Protein AF-A0A9F2R7I6-F1 (afdb_monomer_lite)

pLDDT: mean 77.16, std 13.17, range [38.62, 95.06]

Sequence (92 aa):
MYNVEFEDGSQIATKREELYTLDEELPKRVRARFSTASDMRFEDTFYGADIIQGQKKRQRVLSSRFKNEYVDDPGYRSFLKASFQKKCQKGL

Radius of gyration: 24.86 Å; chains: 1; bounding box: 58×31×45 Å

Secondary structure (DSSP, 8-state):
-EEEE-TTS-EEEE-GGG---TTS---HHHHTT--GGGS-TTHHHHT-HHHHHH------PPPGGGTTSGGG-HHHHHHHHHHT--------

Organism: Python bivittatus (NCBI:txid176946)

Structure (mmCIF, N/CA/C/O backbone):
data_AF-A0A9F2R7I6-F1
#
_entry.id   AF-A0A9F2R7I6-F1
#
loop_
_atom_site.group_PDB
_atom_site.id
_atom_site.type_symbol
_atom_site.label_atom_id
_atom_site.label_alt_id
_atom_site.label_comp_id
_atom_site.label_asym_id
_atom_site.label_entity_id
_atom_site.label_seq_id
_atom_site.pdbx_PDB_ins_code
_atom_site.Cartn_x
_atom_site.Cartn_y
_atom_site.Cartn_z
_atom_site.occupancy
_atom_site.B_iso_or_equiv
_atom_site.auth_seq_id
_atom_site.auth_comp_id
_atom_site.auth_asym_id
_atom_site.auth_atom_id
_atom_site.pdbx_PDB_model_num
ATOM 1 N N . MET A 1 1 ? -16.599 -11.840 24.376 1.00 87.25 1 MET A N 1
ATOM 2 C CA . MET A 1 1 ? -15.578 -12.305 23.415 1.00 87.25 1 MET A CA 1
ATOM 3 C C . MET A 1 1 ? -16.276 -12.454 22.081 1.00 87.25 1 MET A C 1
ATOM 5 O O . MET A 1 1 ? -17.366 -13.010 22.075 1.00 87.25 1 MET A O 1
ATOM 9 N N . TYR A 1 2 ? -15.707 -11.901 21.018 1.00 92.94 2 TYR A N 1
ATOM 10 C CA . TYR A 1 2 ? -16.234 -11.966 19.656 1.00 92.94 2 TYR A CA 1
ATOM 11 C C . TYR A 1 2 ? -15.227 -12.716 18.791 1.00 92.94 2 TYR A C 1
ATOM 13 O O . TYR A 1 2 ? -14.034 -12.439 18.891 1.00 92.94 2 TYR A O 1
ATOM 21 N N . ASN A 1 3 ? -15.705 -13.645 17.965 1.00 93.62 3 ASN A N 1
ATOM 22 C CA . ASN A 1 3 ? -14.885 -14.298 16.950 1.00 93.62 3 ASN A CA 1
ATOM 23 C C . ASN A 1 3 ? -15.088 -13.559 15.629 1.00 93.62 3 ASN A C 1
ATOM 25 O O . ASN A 1 3 ? -16.223 -13.419 15.175 1.00 93.62 3 ASN A O 1
ATOM 29 N N . VAL A 1 4 ? -13.997 -13.068 15.053 1.00 92.44 4 VAL A N 1
ATOM 30 C CA . VAL A 1 4 ? -13.973 -12.366 13.770 1.00 92.44 4 VAL A CA 1
ATOM 31 C C . VAL A 1 4 ? -13.322 -13.280 12.747 1.00 92.44 4 VAL A C 1
ATOM 33 O O . VAL A 1 4 ? -12.237 -13.796 13.004 1.00 92.44 4 VAL A O 1
ATOM 36 N N . GLU A 1 5 ? -13.990 -13.476 11.616 1.00 94.88 5 GLU A N 1
ATOM 37 C CA . GLU A 1 5 ? -13.483 -14.209 10.457 1.00 94.88 5 GLU A CA 1
ATOM 38 C C . GLU A 1 5 ? -13.137 -13.209 9.352 1.00 94.88 5 GLU A C 1
ATOM 40 O O . GLU A 1 5 ? -13.936 -12.325 9.034 1.00 94.88 5 GLU A O 1
ATOM 45 N N . PHE A 1 6 ? -11.926 -13.312 8.815 1.00 93.19 6 PHE A N 1
ATOM 46 C CA . PHE A 1 6 ? -11.432 -12.467 7.733 1.00 93.19 6 PHE A CA 1
ATOM 47 C C . PHE A 1 6 ? -11.626 -13.156 6.375 1.00 93.19 6 PHE A C 1
ATOM 49 O O . PHE A 1 6 ? -11.850 -14.362 6.297 1.00 93.19 6 PHE A O 1
ATOM 56 N N . GLU A 1 7 ? -11.523 -12.393 5.284 1.00 93.50 7 GLU A N 1
ATOM 57 C CA . GLU A 1 7 ? -11.749 -12.896 3.917 1.00 93.50 7 GLU A CA 1
ATOM 58 C C . GLU A 1 7 ? -10.799 -14.033 3.499 1.00 93.50 7 GLU A C 1
ATOM 60 O O . GLU A 1 7 ? -11.137 -14.838 2.636 1.00 93.50 7 GLU A O 1
ATOM 65 N N . ASP A 1 8 ? -9.624 -14.130 4.121 1.00 92.50 8 ASP A N 1
ATOM 66 C CA . ASP A 1 8 ? -8.653 -15.208 3.910 1.00 92.50 8 ASP A CA 1
ATOM 67 C C . ASP A 1 8 ? -8.982 -16.495 4.696 1.00 92.50 8 ASP A C 1
ATOM 69 O O . ASP A 1 8 ? -8.226 -17.467 4.642 1.00 92.50 8 ASP A O 1
ATOM 73 N N . GLY A 1 9 ? -10.104 -16.512 5.425 1.00 92.00 9 GLY A N 1
ATOM 74 C CA . GLY A 1 9 ? -10.537 -17.607 6.2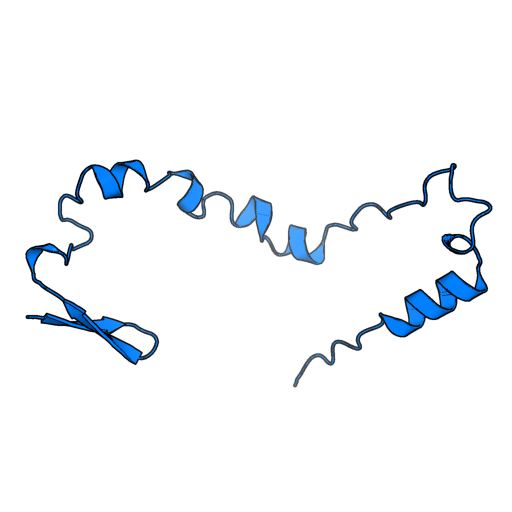94 1.00 92.00 9 GLY A CA 1
ATOM 75 C C . GLY A 1 9 ? -9.813 -17.649 7.641 1.00 92.00 9 GLY A C 1
ATOM 76 O O . GLY A 1 9 ? -10.011 -18.587 8.417 1.00 92.00 9 GLY A O 1
ATOM 77 N N . SER A 1 10 ? -8.960 -16.665 7.945 1.00 93.12 10 SER A N 1
ATOM 78 C CA . SER A 1 10 ? -8.339 -16.558 9.263 1.00 93.12 10 SER A CA 1
ATOM 79 C C . SER A 1 10 ? -9.359 -16.092 10.306 1.00 93.12 10 SER A C 1
ATOM 81 O O . SER A 1 10 ? -10.271 -15.319 10.011 1.00 93.12 10 SER A O 1
ATOM 83 N N . GLN A 1 11 ? -9.226 -16.580 11.544 1.00 95.06 11 GLN A N 1
ATOM 84 C CA . GLN A 1 11 ? -10.145 -16.251 12.637 1.00 95.06 11 GLN A CA 1
ATOM 85 C C . GLN A 1 11 ? -9.391 -15.728 13.861 1.00 95.06 11 GLN A C 1
ATOM 87 O O . GLN A 1 11 ? -8.344 -16.262 14.233 1.00 95.06 11 GLN A O 1
ATOM 92 N N . ILE A 1 12 ? -9.937 -14.699 14.516 1.00 94.06 12 ILE A N 1
ATOM 93 C CA . ILE A 1 12 ? -9.378 -14.110 15.740 1.00 94.06 12 ILE A CA 1
ATOM 94 C C . ILE A 1 12 ? -10.461 -13.880 16.799 1.00 94.06 12 ILE A C 1
ATOM 96 O O . ILE A 1 12 ? -11.563 -13.422 16.497 1.00 94.06 12 ILE A O 1
ATOM 100 N N . ALA A 1 13 ? -10.143 -14.197 18.056 1.00 93.94 13 ALA A N 1
ATOM 101 C CA . ALA A 1 13 ? -11.010 -13.933 19.201 1.00 93.94 13 ALA A CA 1
ATOM 102 C C . ALA A 1 13 ? -10.603 -12.617 19.883 1.00 93.94 13 ALA A C 1
ATOM 104 O O . ALA A 1 13 ? -9.500 -12.501 20.422 1.00 93.94 13 ALA A O 1
ATOM 105 N N . THR A 1 14 ? -11.499 -11.632 19.885 1.00 92.62 14 THR A N 1
ATOM 106 C CA . THR A 1 14 ? -11.213 -10.254 20.315 1.00 92.62 14 THR A CA 1
ATOM 107 C C . THR A 1 14 ? -12.340 -9.695 21.197 1.00 92.62 14 THR A C 1
ATOM 109 O O . THR A 1 14 ? -13.468 -10.200 21.233 1.00 92.62 14 THR A O 1
ATOM 112 N N . LYS A 1 15 ? -12.050 -8.660 21.992 1.00 93.19 15 LYS A N 1
ATOM 113 C CA . LYS A 1 15 ? -13.051 -7.966 22.823 1.00 93.19 15 LYS A CA 1
ATOM 114 C C . LYS A 1 15 ? -13.835 -6.938 22.001 1.00 93.19 15 LYS A C 1
ATOM 116 O O . LYS A 1 15 ? -13.310 -6.384 21.046 1.00 93.19 15 LYS A O 1
ATOM 121 N N . ARG A 1 16 ? -15.069 -6.610 22.418 1.00 90.00 16 ARG A N 1
ATOM 122 C CA . ARG A 1 16 ? -15.899 -5.588 21.735 1.00 90.00 16 ARG A CA 1
ATOM 123 C C . ARG A 1 16 ? -15.235 -4.216 21.683 1.00 90.00 16 ARG A C 1
ATOM 125 O O . ARG A 1 16 ? -15.431 -3.498 20.715 1.00 90.00 16 ARG A O 1
ATOM 132 N N . GLU A 1 17 ? -14.483 -3.873 22.723 1.00 87.38 17 GLU A N 1
ATOM 133 C CA . GLU A 1 17 ? -13.810 -2.576 22.876 1.00 87.38 17 GLU A CA 1
ATOM 134 C C . GLU A 1 17 ? -12.684 -2.355 21.860 1.00 87.38 17 GLU A C 1
ATOM 136 O O . GLU A 1 17 ? -12.287 -1.219 21.630 1.00 87.38 17 GLU A O 1
ATOM 141 N N . GLU A 1 18 ? -12.173 -3.433 21.262 1.00 85.50 18 GLU A N 1
ATOM 142 C CA . GLU A 1 18 ? -11.082 -3.410 20.284 1.00 85.50 18 GLU A CA 1
ATOM 143 C C . GLU A 1 18 ? -11.593 -3.523 18.836 1.00 85.50 18 GLU A C 1
ATOM 145 O O . GLU A 1 18 ? -10.818 -3.354 17.896 1.00 85.50 18 GLU A O 1
ATOM 150 N N . LEU A 1 19 ? -12.889 -3.800 18.647 1.00 88.56 19 LEU A N 1
ATOM 151 C CA . LEU A 1 19 ? -13.535 -3.907 17.341 1.00 88.56 19 LEU A CA 1
ATOM 152 C C . LEU A 1 19 ? -14.254 -2.600 17.017 1.00 88.56 19 LEU A C 1
ATOM 154 O O . LEU A 1 19 ? -15.144 -2.190 17.762 1.00 88.56 19 LEU A O 1
ATOM 158 N N . TYR A 1 20 ? -13.892 -1.995 15.889 1.00 87.31 20 TYR A N 1
ATOM 159 C CA . TYR A 1 20 ? -14.472 -0.745 15.404 1.00 87.31 20 TYR A CA 1
ATOM 160 C C . TYR A 1 20 ? -15.087 -0.953 14.027 1.00 87.31 20 TYR A C 1
ATOM 162 O O . TYR A 1 20 ? -14.494 -1.619 13.174 1.00 87.31 20 TYR A O 1
ATOM 170 N N . THR A 1 21 ? -16.256 -0.366 13.797 1.00 86.25 21 THR A N 1
ATOM 171 C CA . THR A 1 21 ? -16.830 -0.266 12.450 1.00 86.25 21 THR A CA 1
ATOM 172 C C . THR A 1 21 ? -16.260 0.939 11.704 1.00 86.25 21 THR A C 1
ATOM 174 O O . THR A 1 21 ? -15.668 1.837 12.302 1.00 86.25 21 THR A O 1
ATOM 177 N N . LEU A 1 22 ? -16.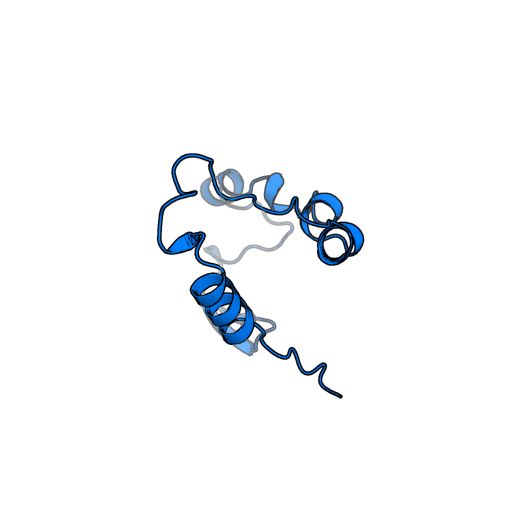456 0.981 10.384 1.00 80.94 22 LEU A N 1
ATOM 178 C CA . LEU A 1 22 ? -15.995 2.093 9.542 1.00 80.94 22 LEU A CA 1
ATOM 179 C C . LEU A 1 22 ? -16.591 3.451 9.959 1.00 80.94 22 LEU A C 1
ATOM 181 O O . LEU A 1 22 ? -15.917 4.471 9.834 1.00 80.94 22 LEU A O 1
ATOM 185 N N . ASP A 1 23 ? -17.810 3.447 10.505 1.00 82.00 23 ASP A N 1
ATOM 186 C CA . ASP A 1 23 ? -18.521 4.654 10.951 1.00 82.00 23 ASP A CA 1
ATOM 187 C C . ASP A 1 23 ? -18.230 5.053 12.412 1.00 82.00 23 ASP A C 1
ATOM 189 O O . ASP A 1 23 ? -18.631 6.128 12.859 1.00 82.00 23 ASP A O 1
ATOM 193 N N . GLU A 1 24 ? -17.556 4.198 13.187 1.00 85.25 24 GLU A N 1
ATOM 194 C CA . GLU A 1 24 ? -17.271 4.445 14.605 1.00 85.25 24 GLU A CA 1
ATOM 195 C C . GLU A 1 24 ? -16.007 5.309 14.793 1.00 85.25 24 GLU A C 1
ATOM 197 O O . GLU A 1 24 ? -15.059 5.307 14.001 1.00 85.25 24 GLU A O 1
ATOM 202 N N . GLU A 1 25 ? -15.957 6.075 15.890 1.00 83.50 25 GLU A N 1
ATOM 203 C CA . GLU A 1 25 ? -14.801 6.914 16.193 1.00 83.50 25 GLU A CA 1
ATOM 204 C C . GLU A 1 25 ? -13.590 6.085 16.647 1.00 83.50 25 GLU A C 1
ATOM 206 O O . GLU A 1 25 ? -13.482 5.654 17.793 1.00 83.50 25 GLU A O 1
ATOM 211 N N . LEU A 1 26 ? -12.640 5.905 15.726 1.00 84.88 26 LEU A N 1
ATOM 212 C CA . LEU A 1 26 ? -11.378 5.222 16.001 1.00 84.88 26 LEU A CA 1
ATOM 213 C C . LEU A 1 26 ? -10.531 5.948 17.068 1.00 84.88 26 LEU A C 1
ATOM 215 O O . LEU A 1 26 ? -10.448 7.184 17.062 1.00 84.88 26 LEU A O 1
ATOM 219 N N . PRO A 1 27 ? -9.788 5.216 17.922 1.00 88.31 27 PRO A N 1
ATOM 220 C CA . PRO A 1 27 ? -8.944 5.828 18.941 1.00 88.31 27 PRO A CA 1
ATOM 221 C C . PRO A 1 27 ? -7.893 6.763 18.338 1.00 88.31 27 PRO A C 1
ATOM 223 O O . PRO A 1 27 ? -7.287 6.470 17.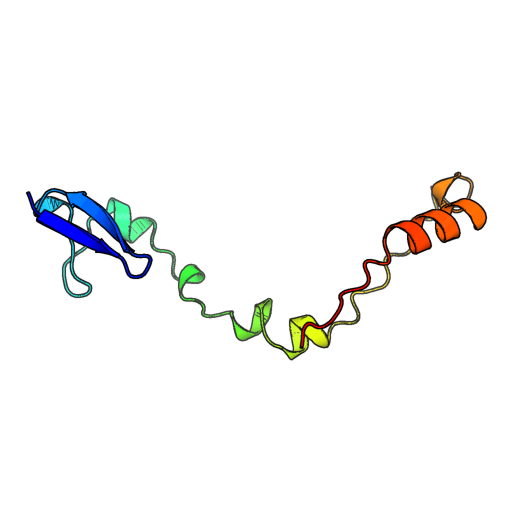302 1.00 88.31 27 PRO A O 1
ATOM 226 N N . LYS A 1 28 ? -7.583 7.860 19.043 1.00 84.69 28 LYS A N 1
ATOM 227 C CA . LYS A 1 28 ? -6.631 8.894 18.587 1.00 84.69 28 LYS A CA 1
ATOM 228 C C . LYS A 1 28 ? -5.271 8.328 18.158 1.00 84.69 28 LYS A C 1
ATOM 230 O O . LYS A 1 28 ? -4.690 8.800 17.187 1.00 84.69 28 LYS A O 1
ATOM 235 N N . ARG A 1 29 ? -4.774 7.300 18.859 1.00 85.50 29 ARG A N 1
ATOM 236 C CA . ARG A 1 29 ? -3.506 6.616 18.534 1.00 85.50 29 ARG A CA 1
ATOM 237 C C . ARG A 1 29 ? -3.547 5.896 17.186 1.00 85.50 29 ARG A C 1
ATOM 239 O O . ARG A 1 29 ? -2.519 5.806 16.525 1.00 85.50 29 ARG A O 1
ATOM 246 N N . VAL A 1 30 ? -4.714 5.386 16.799 1.00 84.19 30 VAL A N 1
ATOM 247 C CA . VAL A 1 30 ? -4.913 4.693 15.526 1.00 84.19 30 VAL A CA 1
ATOM 248 C C . VAL A 1 30 ? -5.110 5.731 14.419 1.00 84.19 30 VAL A C 1
ATOM 250 O O . VAL A 1 30 ? -4.358 5.724 13.450 1.00 84.19 30 VAL A O 1
ATOM 253 N N . ARG A 1 31 ? -5.999 6.719 14.621 1.00 82.12 31 ARG A N 1
ATOM 254 C CA . ARG A 1 31 ? -6.215 7.849 13.689 1.00 82.12 31 ARG A CA 1
ATOM 255 C C . ARG A 1 31 ? -4.943 8.607 13.330 1.00 82.12 31 ARG A C 1
ATOM 257 O O . ARG A 1 31 ? -4.731 8.901 12.166 1.00 82.12 31 ARG A O 1
ATOM 264 N N . ALA A 1 32 ? -4.072 8.883 14.300 1.00 80.88 32 ALA A N 1
ATOM 265 C CA . ALA A 1 32 ? -2.816 9.591 14.045 1.00 80.88 32 ALA A CA 1
ATOM 266 C C . ALA A 1 32 ? -1.831 8.805 13.157 1.00 80.88 32 ALA A C 1
ATOM 268 O O . ALA A 1 32 ? -0.928 9.400 12.577 1.00 80.88 32 ALA A O 1
ATOM 269 N N . ARG A 1 33 ? -1.978 7.475 13.074 1.00 81.81 33 ARG A N 1
ATOM 270 C CA . ARG A 1 33 ? -1.160 6.613 12.209 1.00 81.81 33 ARG A CA 1
ATOM 271 C C . ARG A 1 33 ? -1.801 6.371 10.846 1.00 81.81 33 ARG A C 1
ATOM 273 O O . ARG A 1 33 ? -1.068 6.059 9.908 1.00 81.81 33 ARG A O 1
ATOM 280 N N . PHE A 1 34 ? -3.120 6.535 10.723 1.00 71.25 34 PHE A N 1
ATOM 281 C CA . PHE A 1 34 ? -3.792 6.579 9.428 1.00 71.25 34 PHE A CA 1
ATOM 282 C C . PHE A 1 34 ? -3.292 7.804 8.664 1.00 71.25 34 PHE A C 1
ATOM 284 O O . PHE A 1 34 ? -3.653 8.943 8.947 1.00 71.25 34 PHE A O 1
ATOM 291 N N . SER A 1 35 ? -2.386 7.564 7.724 1.00 63.69 35 SER A N 1
ATOM 292 C CA . SER A 1 35 ? -1.829 8.606 6.873 1.00 63.69 35 SER A CA 1
ATOM 293 C C . SER A 1 35 ? -2.635 8.668 5.584 1.00 63.69 35 SER A C 1
ATOM 295 O O . SER A 1 35 ? -2.867 7.642 4.954 1.00 63.69 35 SER A O 1
ATOM 297 N N . THR A 1 36 ? -2.984 9.870 5.128 1.00 56.69 36 THR A N 1
ATOM 298 C CA . THR A 1 36 ? -3.661 10.105 3.836 1.00 56.69 36 THR A CA 1
ATOM 299 C C . THR A 1 36 ? -2.895 9.518 2.639 1.00 56.69 36 THR A C 1
ATOM 301 O O . THR A 1 36 ? -3.470 9.288 1.583 1.00 56.69 36 THR A O 1
ATOM 304 N N . ALA A 1 37 ? -1.594 9.246 2.786 1.00 55.50 37 ALA A N 1
ATOM 305 C CA . ALA A 1 37 ? -0.777 8.597 1.762 1.00 55.50 37 ALA A CA 1
ATOM 306 C C . ALA A 1 37 ? -1.085 7.097 1.568 1.00 55.50 37 ALA A C 1
ATOM 308 O O . ALA A 1 37 ? -0.760 6.551 0.520 1.00 55.50 37 ALA A O 1
ATOM 309 N N . SER A 1 38 ? -1.706 6.435 2.550 1.00 56.47 38 SER A N 1
ATOM 310 C CA . SER A 1 38 ? -2.144 5.034 2.455 1.00 56.47 38 SER A CA 1
ATOM 311 C C . SER A 1 38 ? -3.417 4.860 1.626 1.00 56.47 38 SER A C 1
ATOM 313 O O . SER A 1 38 ? -3.774 3.736 1.300 1.00 56.47 38 SER A O 1
ATOM 315 N N . ASP A 1 39 ? -4.091 5.959 1.280 1.00 58.16 39 ASP A N 1
ATOM 316 C CA . ASP A 1 39 ? -5.386 6.000 0.588 1.00 58.16 39 ASP A CA 1
ATOM 317 C C . ASP A 1 39 ? -5.290 5.614 -0.903 1.00 58.16 39 ASP A C 1
ATOM 319 O O . ASP A 1 39 ? -6.091 6.067 -1.709 1.00 58.16 39 ASP A O 1
ATOM 323 N N . MET A 1 40 ? -4.260 4.851 -1.306 1.00 65.81 40 MET A N 1
ATOM 324 C CA . MET A 1 40 ? -4.055 4.380 -2.688 1.00 65.81 40 MET A CA 1
ATOM 325 C C . MET A 1 40 ? -4.166 5.506 -3.745 1.00 65.81 40 MET A C 1
ATOM 327 O O . MET A 1 40 ? -4.383 5.280 -4.930 1.00 65.81 40 MET A O 1
ATOM 331 N N . ARG A 1 41 ? -3.974 6.771 -3.348 1.00 62.81 41 ARG A N 1
ATOM 332 C CA . ARG A 1 41 ? -4.189 7.933 -4.233 1.00 62.81 41 ARG A CA 1
ATOM 333 C C . ARG A 1 41 ? -3.213 7.996 -5.396 1.00 62.81 41 ARG A C 1
ATOM 335 O O . ARG A 1 41 ? -3.416 8.755 -6.335 1.00 62.81 41 ARG A O 1
ATOM 342 N N . PHE A 1 42 ? -2.136 7.230 -5.304 1.00 64.19 42 PHE A N 1
ATOM 343 C CA . PHE A 1 42 ? -1.057 7.213 -6.272 1.00 64.19 42 PHE A CA 1
ATOM 344 C C . PHE A 1 42 ? -0.899 5.844 -6.936 1.00 64.19 42 PHE A C 1
ATOM 346 O O . PHE A 1 42 ? 0.165 5.585 -7.496 1.00 64.19 42 PHE A O 1
ATOM 353 N N . GLU A 1 43 ? -1.916 4.974 -6.908 1.00 65.19 43 GLU A N 1
ATOM 354 C CA . GLU A 1 43 ? -1.867 3.698 -7.641 1.00 65.19 43 GLU A CA 1
ATOM 355 C C . GLU A 1 43 ? -1.511 3.922 -9.112 1.00 65.19 43 GLU A C 1
ATOM 357 O O . GLU A 1 43 ? -0.581 3.305 -9.627 1.00 65.19 43 GLU A O 1
ATOM 362 N N . ASP A 1 44 ? -2.115 4.928 -9.744 1.00 64.81 44 ASP A N 1
ATOM 363 C CA . ASP A 1 44 ? -1.799 5.303 -11.124 1.00 64.81 44 ASP A CA 1
ATOM 364 C C . ASP A 1 44 ? -0.370 5.843 -11.297 1.00 64.81 44 ASP A C 1
ATOM 366 O O . ASP A 1 44 ? 0.203 5.746 -12.378 1.00 64.81 44 ASP A O 1
ATOM 370 N N . THR A 1 45 ? 0.240 6.391 -10.238 1.00 67.19 45 THR A N 1
ATOM 371 C CA . THR A 1 45 ? 1.598 6.972 -10.271 1.00 67.19 45 THR A CA 1
ATOM 372 C C . THR A 1 45 ? 2.697 5.952 -9.964 1.00 67.19 45 THR A C 1
ATOM 374 O O . THR A 1 45 ? 3.852 6.181 -10.321 1.00 67.19 45 THR A O 1
ATOM 377 N N . PHE A 1 46 ? 2.382 4.833 -9.307 1.00 64.06 46 PHE A N 1
ATOM 378 C CA . PHE A 1 46 ? 3.376 3.821 -8.924 1.00 64.06 46 PHE A CA 1
ATOM 379 C C . PHE A 1 46 ? 3.153 2.458 -9.585 1.00 64.06 46 PHE A C 1
ATOM 381 O O . PHE A 1 46 ? 4.129 1.764 -9.877 1.00 64.06 46 PHE A O 1
ATOM 388 N N . TYR A 1 47 ? 1.901 2.094 -9.858 1.00 65.19 47 TYR A N 1
ATOM 389 C CA . TYR A 1 47 ? 1.493 0.750 -10.272 1.00 65.19 47 TYR A CA 1
ATOM 390 C C . TYR A 1 47 ? 0.668 0.715 -11.569 1.00 65.19 47 TYR A C 1
ATOM 392 O O . TYR A 1 47 ? 0.231 -0.357 -11.984 1.00 65.19 47 TYR A O 1
ATOM 400 N N . GLY A 1 48 ? 0.504 1.846 -12.265 1.00 66.19 48 GLY A N 1
ATOM 401 C CA . GLY A 1 48 ? -0.156 1.886 -13.572 1.00 66.19 48 GLY A CA 1
ATOM 402 C C . GLY A 1 48 ? 0.508 0.954 -14.597 1.00 66.19 48 GLY A C 1
ATOM 403 O O . GLY A 1 48 ? 1.737 0.813 -14.628 1.00 66.19 48 GLY A O 1
ATOM 404 N N . ALA A 1 49 ? -0.294 0.329 -15.469 1.00 64.31 49 ALA A N 1
ATOM 405 C CA . ALA A 1 49 ? 0.194 -0.590 -16.504 1.00 64.31 49 ALA A CA 1
ATOM 406 C C . ALA A 1 49 ? 1.289 0.052 -17.376 1.00 64.31 49 ALA A C 1
ATOM 408 O O . ALA A 1 49 ? 2.292 -0.593 -17.676 1.00 64.31 49 ALA A O 1
ATOM 409 N N . ASP A 1 50 ? 1.172 1.348 -17.666 1.00 63.69 50 ASP A N 1
ATOM 410 C CA . ASP A 1 50 ? 2.154 2.128 -18.429 1.00 63.69 50 ASP A CA 1
ATOM 411 C C . ASP A 1 50 ? 3.461 2.392 -17.659 1.00 63.69 50 ASP A C 1
ATOM 413 O O . ASP A 1 50 ? 4.512 2.612 -18.255 1.00 63.69 50 ASP A O 1
ATOM 417 N N . ILE A 1 51 ? 3.448 2.332 -16.328 1.00 65.81 51 ILE A N 1
ATOM 418 C CA . ILE A 1 51 ? 4.642 2.500 -15.484 1.00 65.81 51 ILE A CA 1
ATOM 419 C C . ILE A 1 51 ? 5.371 1.167 -15.340 1.00 65.81 51 ILE A C 1
ATOM 421 O O . ILE A 1 51 ? 6.598 1.104 -15.469 1.00 65.81 51 ILE A O 1
ATOM 425 N N . ILE A 1 52 ? 4.610 0.093 -15.123 1.00 65.25 52 ILE A N 1
ATOM 426 C CA . ILE A 1 52 ? 5.135 -1.267 -14.979 1.00 65.25 52 ILE A CA 1
ATOM 427 C C . ILE A 1 52 ? 5.645 -1.801 -16.326 1.00 65.25 52 ILE A C 1
ATOM 429 O O . ILE A 1 52 ? 6.700 -2.436 -16.371 1.00 65.25 52 ILE A O 1
ATOM 433 N N . GLN A 1 53 ? 4.930 -1.529 -17.421 1.00 63.66 53 GLN A N 1
ATOM 434 C CA . GLN A 1 53 ? 5.271 -2.011 -18.764 1.00 63.66 53 GLN A CA 1
ATOM 435 C C . GLN A 1 53 ? 6.023 -0.969 -19.607 1.00 63.66 53 GLN A C 1
ATOM 437 O O . GLN A 1 53 ? 6.838 -1.346 -20.449 1.00 63.66 53 GLN A O 1
ATOM 442 N N . GLY A 1 54 ? 5.781 0.329 -19.394 1.00 58.62 54 GLY A N 1
ATOM 443 C CA . GLY A 1 54 ? 6.201 1.395 -20.313 1.00 58.62 54 GLY A CA 1
ATOM 444 C C . GLY A 1 54 ? 7.446 2.189 -19.916 1.00 58.62 54 GLY A C 1
ATOM 445 O O . GLY A 1 54 ? 8.018 2.872 -20.768 1.00 58.62 54 GLY A O 1
ATOM 446 N N . GLN A 1 55 ? 7.977 2.071 -18.695 1.00 56.56 55 GLN A N 1
ATOM 447 C CA . GLN A 1 55 ? 9.300 2.638 -18.431 1.00 56.56 55 GLN A CA 1
ATOM 448 C C . GLN A 1 55 ? 10.400 1.668 -18.860 1.00 56.56 55 GLN A C 1
ATOM 450 O O . GLN A 1 55 ? 10.797 0.765 -18.120 1.00 56.56 55 GLN A O 1
ATOM 455 N N . LYS A 1 56 ? 10.996 1.941 -20.031 1.00 62.69 56 LYS A N 1
ATOM 456 C CA . LYS A 1 56 ? 12.386 1.564 -20.324 1.00 62.69 56 LYS A CA 1
ATOM 457 C C . LYS A 1 56 ? 13.258 2.242 -19.265 1.00 62.69 56 LYS A C 1
ATOM 459 O O . LYS A 1 56 ? 13.767 3.343 -19.480 1.00 62.69 56 LYS A O 1
ATOM 464 N N . LYS A 1 57 ? 13.361 1.616 -18.083 1.00 68.50 57 LYS A N 1
ATOM 465 C CA . LYS A 1 57 ? 14.205 2.072 -16.974 1.00 68.50 57 LYS A CA 1
ATOM 466 C C . LYS A 1 57 ? 15.548 2.438 -17.581 1.00 68.50 57 LYS A C 1
ATOM 468 O O . LYS A 1 57 ? 16.083 1.658 -18.373 1.00 68.50 57 LYS A O 1
ATOM 473 N N . ARG A 1 58 ? 16.055 3.637 -17.267 1.00 71.25 58 ARG A N 1
ATOM 474 C CA . ARG A 1 58 ? 17.330 4.101 -17.829 1.00 71.25 58 ARG A CA 1
ATOM 475 C C . ARG A 1 58 ? 18.344 2.977 -17.675 1.00 71.25 58 ARG A C 1
ATOM 477 O O . ARG A 1 58 ? 18.501 2.441 -16.575 1.00 71.25 58 ARG A O 1
ATOM 484 N N . GLN A 1 59 ? 18.978 2.595 -18.779 1.00 70.94 59 GLN A N 1
ATOM 485 C CA . GLN A 1 59 ? 19.999 1.564 -18.740 1.00 70.94 59 GLN A CA 1
ATOM 486 C C . GLN A 1 59 ? 21.072 2.027 -17.757 1.00 70.94 59 GLN A C 1
ATOM 488 O O . GLN A 1 59 ? 21.671 3.086 -17.939 1.00 70.94 59 GLN A O 1
ATOM 493 N N . ARG A 1 60 ? 21.274 1.263 -16.680 1.00 75.50 60 ARG A N 1
ATOM 494 C CA . ARG A 1 60 ? 22.357 1.544 -15.742 1.00 75.50 60 ARG A CA 1
ATOM 495 C C . ARG A 1 60 ? 23.669 1.318 -16.486 1.00 75.50 60 ARG A C 1
ATOM 497 O O . ARG A 1 60 ? 23.950 0.202 -16.914 1.00 75.50 60 ARG A O 1
ATOM 504 N N . VAL A 1 61 ? 24.430 2.389 -16.679 1.00 80.06 61 VAL A N 1
ATOM 505 C CA . VAL A 1 61 ? 25.777 2.340 -17.255 1.00 80.06 61 VAL A CA 1
ATOM 506 C C . VAL A 1 61 ? 26.769 2.194 -16.108 1.00 80.06 61 VAL A C 1
ATOM 508 O O . VAL A 1 61 ? 26.610 2.827 -15.063 1.00 80.06 61 VAL A O 1
ATOM 511 N N . LEU A 1 62 ? 27.771 1.336 -16.289 1.00 81.69 62 LEU A N 1
ATOM 512 C CA . LEU A 1 62 ? 28.839 1.165 -15.312 1.00 81.69 62 LEU A CA 1
ATOM 513 C C . LEU A 1 62 ? 29.606 2.488 -15.140 1.00 81.69 62 LEU A C 1
ATOM 515 O O . LEU A 1 62 ? 29.895 3.180 -16.117 1.00 81.69 62 LEU A O 1
ATOM 519 N N . SER A 1 63 ? 29.929 2.848 -13.895 1.00 85.44 63 SER A N 1
ATOM 520 C CA . SER A 1 63 ? 30.734 4.043 -13.617 1.00 85.44 63 SER A CA 1
ATOM 521 C C . SER A 1 63 ? 32.117 3.925 -14.262 1.00 85.44 63 SER A C 1
ATOM 523 O O . SER A 1 63 ? 32.696 2.841 -14.319 1.00 85.44 63 SER A O 1
ATOM 525 N N . SER A 1 64 ? 32.673 5.057 -14.705 1.00 84.06 64 SER A N 1
ATOM 526 C CA . SER A 1 64 ? 33.990 5.116 -15.352 1.00 84.06 64 SER A CA 1
ATOM 527 C C . SER A 1 64 ? 35.119 4.546 -14.494 1.00 84.06 64 SER A C 1
ATOM 529 O O . SER A 1 64 ? 36.104 4.067 -15.046 1.00 84.06 64 SER A O 1
ATOM 531 N N . ARG A 1 65 ? 34.955 4.554 -13.165 1.00 85.31 65 ARG A N 1
ATOM 532 C CA . ARG A 1 65 ? 35.921 3.998 -12.209 1.00 85.31 65 ARG A CA 1
ATOM 533 C C . ARG A 1 65 ? 36.133 2.491 -12.370 1.00 85.31 65 ARG A C 1
ATOM 535 O O . ARG A 1 65 ? 37.227 2.022 -12.110 1.00 85.31 65 ARG A O 1
ATOM 542 N N . PHE A 1 66 ? 35.120 1.763 -12.838 1.00 79.38 66 PHE A N 1
ATOM 543 C CA . PHE A 1 66 ? 35.125 0.297 -12.893 1.00 79.38 66 PHE A CA 1
ATOM 544 C C . PHE A 1 66 ? 35.438 -0.264 -14.290 1.00 79.38 66 PHE A C 1
ATOM 546 O O . PHE A 1 66 ? 35.312 -1.463 -14.507 1.00 79.38 66 PHE A O 1
ATOM 553 N N . LYS A 1 67 ? 35.832 0.580 -15.255 1.00 78.56 67 LYS A N 1
ATOM 554 C CA . LYS A 1 67 ? 36.064 0.166 -16.655 1.00 78.56 67 LYS A CA 1
ATOM 555 C C . LYS A 1 67 ? 37.205 -0.844 -16.839 1.00 78.56 67 LYS A C 1
ATOM 557 O O . LYS A 1 67 ? 37.208 -1.584 -17.810 1.00 78.56 67 LYS A O 1
ATOM 562 N N . ASN A 1 68 ? 38.166 -0.870 -15.916 1.00 83.00 68 ASN A N 1
ATOM 563 C CA . ASN A 1 68 ? 39.313 -1.785 -15.969 1.00 83.00 68 ASN A CA 1
ATOM 564 C C . ASN A 1 68 ? 39.166 -2.968 -15.001 1.00 83.00 68 ASN A C 1
ATOM 566 O O . ASN A 1 68 ? 40.112 -3.726 -14.803 1.00 83.00 68 ASN A O 1
ATOM 570 N N . GLU A 1 69 ? 38.013 -3.098 -14.348 1.00 85.62 69 GLU A N 1
ATOM 571 C CA . GLU A 1 69 ? 37.754 -4.186 -13.416 1.00 85.62 69 GLU A CA 1
ATOM 572 C C . GLU A 1 69 ? 37.050 -5.350 -14.110 1.00 85.62 69 GLU A C 1
ATOM 574 O O . GLU A 1 69 ? 36.394 -5.193 -15.140 1.00 85.62 69 GLU A O 1
ATOM 579 N N . TYR A 1 70 ? 37.115 -6.522 -13.479 1.00 81.75 70 TYR A N 1
ATOM 580 C CA . TYR A 1 70 ? 36.480 -7.755 -13.948 1.00 81.75 70 TYR A CA 1
ATOM 581 C C . TYR A 1 70 ? 34.971 -7.609 -14.235 1.00 81.75 70 TYR A C 1
ATOM 583 O O . TYR A 1 70 ? 34.406 -8.339 -15.040 1.00 81.75 70 TYR A O 1
ATOM 591 N N . VAL A 1 71 ? 34.305 -6.620 -13.632 1.00 79.44 71 VAL A N 1
ATOM 592 C CA . VAL A 1 71 ? 32.879 -6.327 -13.848 1.00 79.44 71 VAL A CA 1
ATOM 593 C C . VAL A 1 71 ? 32.581 -5.759 -15.251 1.00 79.44 71 VAL 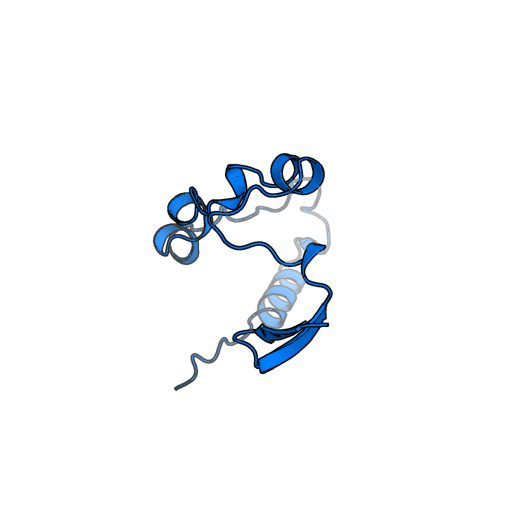A C 1
ATOM 595 O O . VAL A 1 71 ? 31.450 -5.886 -15.737 1.00 79.44 71 VAL A O 1
ATOM 598 N N . ASP A 1 72 ? 33.562 -5.135 -15.915 1.00 82.31 72 ASP A N 1
ATOM 599 C CA . ASP A 1 72 ? 33.442 -4.658 -17.305 1.00 82.31 72 ASP A CA 1
ATOM 600 C C . ASP A 1 72 ? 33.923 -5.697 -18.335 1.00 82.31 72 ASP A C 1
ATOM 602 O O . ASP A 1 72 ? 33.720 -5.495 -19.533 1.00 82.31 72 ASP A O 1
ATOM 606 N N . ASP A 1 73 ? 34.487 -6.829 -17.888 1.00 87.81 73 ASP A N 1
ATOM 607 C CA . ASP A 1 73 ? 34.933 -7.910 -18.770 1.00 87.81 73 ASP A CA 1
ATOM 608 C C . ASP A 1 73 ? 33.756 -8.478 -19.600 1.00 87.81 73 ASP A C 1
ATOM 610 O O . ASP A 1 73 ? 32.718 -8.867 -19.039 1.00 87.81 73 ASP A O 1
ATOM 614 N N . PRO A 1 74 ? 33.881 -8.555 -20.941 1.00 86.19 74 PRO A N 1
ATOM 615 C CA . PRO A 1 74 ? 32.819 -9.063 -21.808 1.00 86.19 74 PRO A CA 1
ATOM 616 C C . PRO A 1 74 ? 32.394 -10.503 -21.494 1.00 86.19 74 PRO A C 1
ATOM 618 O O . PRO A 1 74 ? 31.209 -10.836 -21.626 1.00 86.19 74 PRO A O 1
ATOM 621 N N . GLY A 1 75 ? 33.335 -11.352 -21.069 1.00 89.56 75 GLY A N 1
ATOM 622 C CA . GLY A 1 75 ? 33.069 -12.738 -20.693 1.00 89.56 75 GLY A CA 1
ATOM 623 C C . GLY A 1 75 ? 32.213 -12.814 -19.434 1.00 89.56 75 GLY A C 1
ATOM 624 O O . GLY A 1 75 ? 31.148 -13.440 -19.438 1.00 89.56 75 GLY A O 1
ATOM 625 N N . TYR A 1 76 ? 32.612 -12.090 -18.389 1.00 86.62 76 TYR A N 1
ATOM 626 C CA . TYR A 1 76 ? 31.862 -12.014 -17.137 1.00 86.62 76 TYR A CA 1
ATOM 627 C C . TYR A 1 76 ? 30.457 -11.425 -17.319 1.00 86.62 76 TYR A C 1
ATOM 629 O O . TYR A 1 76 ? 29.473 -11.976 -16.816 1.00 86.62 76 TYR A O 1
ATOM 637 N N . ARG A 1 77 ? 30.318 -10.348 -18.104 1.00 84.88 77 ARG A N 1
ATOM 638 C CA . ARG A 1 77 ? 29.002 -9.759 -18.407 1.00 84.88 77 ARG A CA 1
ATOM 639 C C . ARG A 1 77 ? 28.071 -10.721 -19.127 1.00 84.88 77 ARG A C 1
ATOM 641 O O . ARG A 1 77 ? 26.878 -10.760 -18.818 1.00 84.88 77 ARG A O 1
ATOM 648 N N . SER A 1 78 ? 28.602 -11.480 -20.080 1.00 86.06 78 SER A N 1
ATOM 649 C CA . SER A 1 78 ? 27.834 -12.476 -20.829 1.00 86.06 78 SER A CA 1
ATOM 650 C C . SER A 1 78 ? 27.359 -13.601 -19.910 1.00 86.06 78 SER A C 1
ATOM 652 O O . SER A 1 78 ? 26.177 -13.947 -19.926 1.00 86.06 78 SER A O 1
ATOM 654 N N . PHE A 1 79 ? 28.248 -14.095 -19.045 1.00 88.25 79 PHE A N 1
ATOM 655 C CA . PHE A 1 79 ? 27.932 -15.104 -18.036 1.00 88.25 79 PHE A CA 1
ATOM 656 C C . PHE A 1 79 ? 26.843 -14.637 -17.058 1.00 88.25 79 PHE A C 1
ATOM 658 O O . PHE A 1 79 ? 25.841 -15.332 -16.864 1.00 88.25 79 PHE A O 1
ATOM 665 N N . LEU A 1 80 ? 26.986 -13.436 -16.485 1.00 85.19 80 LEU A N 1
ATOM 666 C CA . LEU A 1 80 ? 25.973 -12.849 -15.605 1.00 85.19 80 LEU A CA 1
ATOM 667 C C . LEU A 1 80 ? 24.626 -12.712 -16.321 1.00 85.19 80 LEU A C 1
ATOM 669 O O . LEU A 1 80 ? 23.595 -13.130 -15.798 1.00 85.19 80 LEU A O 1
ATOM 673 N N . LYS A 1 81 ? 24.617 -12.155 -17.537 1.00 82.44 81 LYS A N 1
ATOM 674 C CA . LYS A 1 81 ? 23.381 -11.942 -18.301 1.00 82.44 81 LYS A CA 1
ATOM 675 C C . LYS A 1 81 ? 22.653 -13.257 -18.590 1.00 82.44 81 LYS A C 1
ATOM 677 O O . LYS A 1 81 ? 21.431 -13.295 -18.469 1.00 82.44 81 LYS A O 1
ATOM 682 N N . ALA A 1 82 ? 23.384 -14.317 -18.933 1.00 83.69 82 ALA A N 1
ATOM 683 C CA . ALA A 1 82 ? 22.815 -15.643 -19.166 1.00 83.69 82 ALA A CA 1
ATOM 684 C C . ALA A 1 82 ? 22.262 -16.274 -17.876 1.00 83.69 82 ALA A C 1
ATOM 686 O O . ALA A 1 82 ? 21.189 -16.872 -17.895 1.00 83.69 82 ALA A O 1
ATOM 687 N N . SER A 1 83 ? 22.948 -16.079 -16.746 1.00 82.19 83 SER A N 1
ATOM 688 C CA . SER A 1 83 ? 22.567 -16.653 -15.447 1.00 82.19 83 SER A CA 1
ATOM 689 C C . SER A 1 83 ? 21.250 -16.090 -14.900 1.00 82.19 83 SER A C 1
ATOM 691 O O . SER A 1 83 ? 20.506 -16.792 -14.219 1.00 82.19 83 SER A O 1
ATOM 693 N N . PHE A 1 84 ? 20.934 -14.827 -15.209 1.00 74.31 84 PHE A N 1
ATOM 694 C CA . PHE A 1 84 ? 19.731 -14.145 -14.712 1.00 74.31 84 PHE A CA 1
ATOM 695 C C . PHE A 1 84 ? 18.597 -14.027 -15.734 1.00 74.31 84 PHE A C 1
ATOM 697 O O . PHE A 1 84 ? 17.563 -13.432 -15.420 1.00 74.31 84 PHE A O 1
ATOM 704 N N . GLN A 1 85 ? 18.728 -14.608 -16.933 1.00 65.56 85 GLN A N 1
ATOM 705 C CA . GLN A 1 85 ? 17.596 -14.765 -17.848 1.00 65.56 85 GLN A CA 1
ATOM 706 C C . GLN A 1 85 ? 16.628 -15.820 -17.294 1.00 65.56 85 GLN A C 1
ATOM 708 O O . GLN A 1 85 ? 16.549 -16.952 -17.770 1.00 65.56 85 GLN A O 1
ATOM 713 N N . LYS A 1 86 ? 15.850 -15.447 -16.272 1.00 62.66 86 LYS A N 1
ATOM 714 C CA . LYS A 1 86 ? 14.671 -16.215 -15.880 1.00 62.66 86 LYS A CA 1
ATOM 715 C C . LYS A 1 86 ? 13.723 -16.237 -17.076 1.00 62.66 8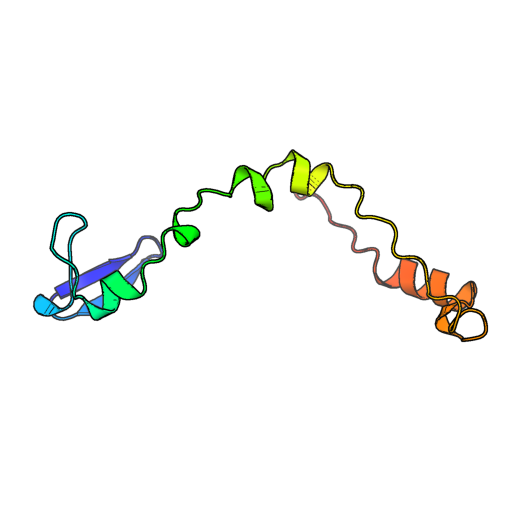6 LYS A C 1
ATOM 717 O O . LYS A 1 86 ? 13.199 -15.201 -17.484 1.00 62.66 86 LYS A O 1
ATOM 722 N N . LYS A 1 87 ? 13.494 -17.425 -17.637 1.00 58.94 87 LYS A N 1
ATOM 723 C CA . LYS A 1 87 ? 12.361 -17.669 -18.528 1.00 58.94 87 LYS A CA 1
ATOM 724 C C . LYS A 1 87 ? 11.104 -17.528 -17.671 1.00 58.94 87 LYS A C 1
ATOM 726 O O . LYS A 1 87 ? 10.716 -18.481 -17.004 1.00 58.94 87 LYS A O 1
ATOM 731 N N . CYS A 1 88 ? 10.493 -16.345 -17.641 1.00 52.31 88 CYS A N 1
ATOM 732 C CA . CYS A 1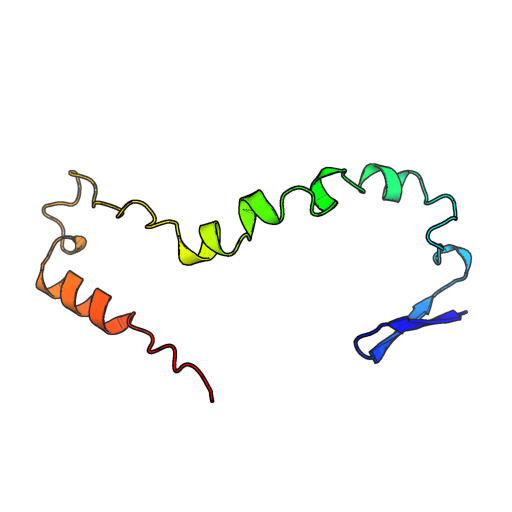 88 ? 9.101 -16.241 -17.219 1.00 52.31 88 CYS A CA 1
ATOM 733 C C . CYS A 1 88 ? 8.286 -17.030 -18.245 1.00 52.31 88 CYS A C 1
ATOM 735 O O . CYS A 1 88 ? 7.956 -16.514 -19.312 1.00 52.31 88 CYS A O 1
ATOM 737 N N . GLN A 1 89 ? 8.041 -18.309 -17.964 1.00 57.28 89 GLN A N 1
ATOM 738 C CA . GLN A 1 89 ? 7.020 -19.059 -18.671 1.00 57.28 89 GLN A CA 1
ATOM 739 C C . GLN A 1 89 ? 5.705 -18.364 -18.330 1.00 57.28 89 GLN A C 1
ATOM 741 O O . GLN A 1 89 ? 5.284 -18.356 -17.175 1.00 57.28 89 GLN A O 1
ATOM 746 N N . LYS A 1 90 ? 5.115 -17.685 -19.315 1.00 52.34 90 LYS A N 1
ATOM 747 C CA . LYS A 1 90 ? 3.726 -17.250 -19.212 1.00 52.34 90 LYS A CA 1
ATOM 748 C C . LYS A 1 90 ? 2.914 -18.541 -19.130 1.00 52.34 90 LYS A C 1
ATOM 750 O O . LYS A 1 90 ? 2.889 -19.290 -20.103 1.00 52.34 90 LYS A O 1
ATOM 755 N N . GLY A 1 91 ? 2.407 -18.843 -17.937 1.00 49.75 91 GLY A N 1
ATOM 756 C CA . GLY A 1 91 ? 1.520 -19.977 -17.712 1.00 49.75 91 GLY A CA 1
ATOM 757 C C . GLY A 1 91 ? 0.290 -19.857 -18.607 1.00 49.75 91 GLY A C 1
ATOM 758 O O . GLY A 1 91 ? -0.179 -18.742 -18.849 1.00 49.75 91 GLY A O 1
ATOM 759 N N . LEU A 1 92 ? -0.129 -21.008 -19.136 1.00 38.62 92 LEU A N 1
ATOM 760 C CA . LEU A 1 92 ? -1.430 -21.237 -19.767 1.00 38.62 92 LEU A CA 1
ATOM 761 C C . LEU A 1 92 ? -2.572 -20.883 -18.811 1.00 38.62 92 LEU A C 1
ATOM 763 O O . LEU A 1 92 ? -2.408 -21.156 -17.599 1.00 38.62 92 LEU A O 1
#

Foldseek 3Di:
DDWDADPVRDIDDDDPVPDDDPPDDDDPVVVVPPDPVVVCPCCCVPPNPCNVPPDPPPPDDDDPVCCPPPVVDPVVVVVVVVVPPPPPPPDD